Protein AF-A0A9Q3UJ14-F1 (afdb_monomer_lite)

Structure (mmCIF, N/CA/C/O backbone):
data_AF-A0A9Q3UJ14-F1
#
_entry.id   AF-A0A9Q3UJ14-F1
#
loop_
_atom_site.group_PDB
_atom_site.id
_atom_site.type_symbol
_atom_site.label_atom_id
_atom_site.label_alt_id
_atom_site.label_comp_id
_atom_site.label_asym_id
_atom_site.label_entity_id
_atom_site.label_seq_id
_atom_site.pdbx_PDB_ins_code
_atom_site.Cartn_x
_atom_site.Cartn_y
_atom_site.Cartn_z
_atom_site.occupancy
_atom_site.B_iso_or_equiv
_atom_site.auth_seq_id
_atom_site.auth_comp_id
_atom_site.auth_asym_id
_atom_site.auth_atom_id
_atom_site.pdbx_PDB_model_num
ATOM 1 N N . MET A 1 1 ? 15.122 16.594 -31.379 1.00 42.06 1 MET A N 1
ATOM 2 C CA . MET A 1 1 ? 13.811 16.915 -31.983 1.00 42.06 1 MET A CA 1
ATOM 3 C C . MET A 1 1 ? 12.903 17.407 -30.869 1.00 42.06 1 MET A C 1
ATOM 5 O O . MET A 1 1 ? 12.839 16.745 -29.845 1.00 42.06 1 MET A O 1
ATOM 9 N N . GLY A 1 2 ? 12.339 18.610 -30.997 1.00 50.62 2 GLY A N 1
ATOM 10 C CA . GLY A 1 2 ? 11.557 19.247 -29.932 1.00 50.62 2 GLY A CA 1
ATOM 11 C C . GLY A 1 2 ? 10.136 18.692 -29.845 1.00 50.62 2 GLY A C 1
ATOM 12 O O . GLY A 1 2 ? 9.520 18.430 -30.874 1.00 50.62 2 GLY A O 1
ATOM 13 N N . SER A 1 3 ? 9.623 18.518 -28.627 1.00 49.72 3 SER A N 1
ATOM 14 C CA . SER A 1 3 ? 8.245 18.083 -28.387 1.00 49.72 3 SER A CA 1
ATOM 15 C C . SER A 1 3 ? 7.241 19.086 -28.980 1.00 49.72 3 SER A C 1
ATOM 17 O O . SER A 1 3 ? 7.403 20.295 -28.769 1.00 49.72 3 SER A O 1
ATOM 19 N N . PRO A 1 4 ? 6.186 18.630 -29.680 1.00 54.94 4 PRO A N 1
ATOM 20 C CA . PRO A 1 4 ? 5.160 19.517 -30.203 1.00 54.94 4 PRO A CA 1
ATOM 21 C C . PRO A 1 4 ? 4.294 20.014 -29.039 1.00 54.94 4 PRO A C 1
ATOM 23 O O . PRO A 1 4 ? 3.445 19.299 -28.508 1.00 54.94 4 PRO A O 1
ATOM 26 N N . LYS A 1 5 ? 4.523 21.262 -28.616 1.00 56.50 5 LYS A N 1
ATOM 27 C CA . LYS A 1 5 ? 3.619 21.976 -27.707 1.00 56.50 5 LYS A CA 1
ATOM 28 C C . LYS A 1 5 ? 2.238 22.068 -28.365 1.00 56.50 5 LYS A C 1
ATOM 30 O O . LYS A 1 5 ? 2.084 22.799 -29.338 1.00 56.50 5 LYS A O 1
ATOM 35 N N . GLY A 1 6 ? 1.252 21.363 -27.808 1.00 60.69 6 GLY A N 1
ATOM 36 C CA . GLY A 1 6 ? -0.170 21.599 -28.090 1.00 60.69 6 GLY A CA 1
ATOM 37 C C . GLY A 1 6 ? -0.979 20.435 -28.664 1.00 60.69 6 GLY A C 1
ATOM 38 O O . GLY A 1 6 ? -2.156 20.638 -28.942 1.00 60.69 6 GLY A O 1
ATOM 39 N N . SER A 1 7 ? -0.416 19.235 -28.829 1.00 55.41 7 SER A N 1
ATOM 40 C CA . SER A 1 7 ? -1.246 18.073 -29.191 1.00 55.41 7 SER A CA 1
ATOM 41 C C . SER A 1 7 ? -2.007 17.575 -27.953 1.00 55.41 7 SER A C 1
ATOM 43 O O . SER A 1 7 ? -1.394 17.500 -26.882 1.00 55.41 7 SER A O 1
ATOM 45 N N . PRO A 1 8 ? -3.315 17.259 -28.045 1.00 69.88 8 PRO A N 1
ATOM 46 C CA . PRO A 1 8 ? -4.025 16.588 -26.963 1.00 69.88 8 PRO A CA 1
ATOM 47 C C . PRO A 1 8 ? -3.257 15.325 -26.579 1.00 69.88 8 PRO A C 1
ATOM 49 O O . PRO A 1 8 ? -2.802 14.598 -27.459 1.00 69.88 8 PRO A O 1
ATOM 52 N N . ILE A 1 9 ? -3.106 15.064 -25.280 1.00 71.12 9 ILE A N 1
ATOM 53 C CA . ILE A 1 9 ? -2.668 13.746 -24.817 1.00 71.12 9 ILE A CA 1
ATOM 54 C C . ILE A 1 9 ? -3.785 12.780 -25.214 1.00 71.12 9 ILE A C 1
ATOM 56 O O . ILE A 1 9 ? -4.791 12.657 -24.516 1.00 71.12 9 ILE A O 1
ATOM 60 N N . ASP A 1 10 ? -3.649 12.175 -26.387 1.00 80.38 10 ASP A N 1
ATOM 61 C CA . ASP A 1 10 ? -4.577 11.186 -26.900 1.00 80.38 10 ASP A CA 1
ATOM 62 C C . ASP A 1 10 ? -4.046 9.769 -26.650 1.00 80.38 10 ASP A C 1
ATOM 64 O O . ASP A 1 10 ? -2.916 9.547 -26.204 1.00 80.38 10 ASP A O 1
ATOM 68 N N . LYS A 1 11 ? -4.904 8.778 -26.8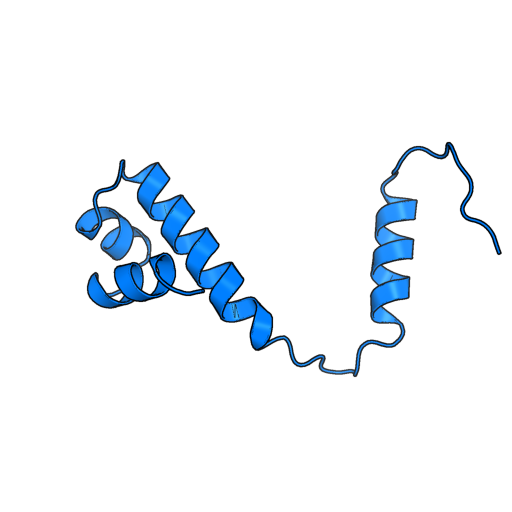95 1.00 74.12 11 LYS A N 1
ATOM 69 C CA . LYS A 1 11 ? -4.568 7.372 -26.664 1.00 74.12 11 LYS A CA 1
ATOM 70 C C . LYS A 1 11 ? -3.344 6.936 -27.478 1.00 74.12 11 LYS A C 1
ATOM 72 O O . LYS A 1 11 ? -2.571 6.121 -26.985 1.00 74.12 11 LYS A O 1
ATOM 77 N N . ALA A 1 12 ? -3.180 7.453 -28.694 1.00 79.31 12 ALA A N 1
ATOM 78 C CA . ALA A 1 12 ? -2.071 7.083 -29.563 1.00 79.31 12 ALA A CA 1
ATOM 79 C C . ALA A 1 12 ? -0.751 7.637 -29.019 1.00 79.31 12 ALA A C 1
ATOM 81 O O . ALA A 1 12 ? 0.220 6.897 -28.923 1.00 79.31 12 ALA A O 1
ATOM 82 N N . PHE A 1 13 ? -0.752 8.887 -28.554 1.00 82.75 13 PHE A N 1
ATOM 83 C CA . PHE A 1 13 ? 0.389 9.503 -27.890 1.00 82.75 13 PHE A CA 1
ATOM 84 C C . PHE A 1 13 ? 0.801 8.747 -26.620 1.00 82.75 13 PHE A C 1
ATOM 86 O O . PHE A 1 13 ? 1.986 8.520 -26.394 1.00 82.75 13 PHE A O 1
ATOM 93 N N . ILE A 1 14 ? -0.163 8.325 -25.792 1.00 76.88 14 ILE A N 1
ATOM 94 C CA . ILE A 1 14 ? 0.131 7.544 -24.580 1.00 76.88 14 ILE A CA 1
ATOM 95 C C . ILE A 1 14 ? 0.763 6.196 -24.944 1.00 76.88 14 ILE A C 1
ATOM 97 O O . ILE A 1 14 ? 1.738 5.804 -24.308 1.00 76.88 14 ILE A O 1
ATOM 101 N N . ILE A 1 15 ? 0.225 5.494 -25.946 1.00 78.50 15 ILE A N 1
ATOM 102 C CA . ILE A 1 15 ? 0.754 4.195 -26.387 1.00 78.50 15 ILE A CA 1
ATOM 103 C C . ILE A 1 15 ? 2.171 4.354 -26.937 1.00 78.50 15 ILE A C 1
ATOM 105 O O . ILE A 1 15 ? 3.061 3.658 -26.469 1.00 78.50 15 ILE A O 1
ATOM 109 N N . ASP A 1 16 ? 2.395 5.309 -27.839 1.00 79.81 16 ASP A N 1
ATOM 110 C CA . ASP A 1 16 ? 3.706 5.558 -28.451 1.00 79.81 16 ASP A CA 1
ATOM 111 C C . ASP A 1 16 ? 4.759 5.948 -27.402 1.00 79.81 16 ASP A C 1
ATOM 113 O O . ASP A 1 16 ? 5.876 5.436 -27.393 1.00 79.81 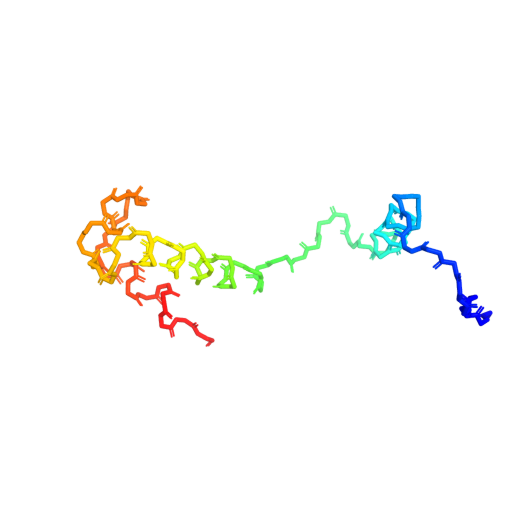16 ASP A O 1
ATOM 117 N N . TYR A 1 17 ? 4.383 6.787 -26.433 1.00 80.00 17 TYR A N 1
ATOM 118 C CA . TYR A 1 17 ? 5.271 7.168 -25.339 1.00 80.00 17 TYR A CA 1
ATOM 119 C C . TYR A 1 17 ? 5.603 5.989 -24.416 1.00 80.00 17 TYR A C 1
ATOM 121 O O . TYR A 1 17 ? 6.756 5.820 -24.020 1.00 80.00 17 TYR A O 1
ATOM 129 N N . ILE A 1 18 ? 4.609 5.160 -24.083 1.00 75.12 18 ILE A N 1
ATOM 130 C CA . ILE A 1 18 ? 4.803 3.935 -23.301 1.00 75.12 18 ILE A CA 1
ATOM 131 C C . ILE A 1 18 ? 5.732 2.988 -24.062 1.00 75.12 18 ILE A C 1
ATOM 133 O O . ILE A 1 18 ? 6.765 2.600 -23.527 1.00 75.12 18 ILE A O 1
ATOM 137 N N . GLU A 1 19 ? 5.422 2.667 -25.315 1.00 74.19 19 GLU A N 1
ATOM 138 C CA . GLU A 1 19 ? 6.236 1.784 -26.150 1.00 74.19 19 GLU A CA 1
ATOM 139 C C . GLU A 1 19 ? 7.671 2.301 -26.261 1.00 74.19 19 GLU A C 1
ATOM 141 O O . GLU A 1 19 ? 8.602 1.547 -25.997 1.00 74.19 19 GLU A O 1
ATOM 146 N N . HIS A 1 20 ? 7.875 3.598 -26.506 1.00 72.44 20 HIS A N 1
ATOM 147 C CA . HIS A 1 20 ? 9.206 4.202 -26.565 1.00 72.44 20 HIS A CA 1
ATOM 148 C C . HIS A 1 20 ? 9.985 4.101 -25.243 1.00 72.44 20 HIS A C 1
ATOM 150 O O . HIS A 1 20 ? 11.203 3.906 -25.253 1.00 72.44 20 HIS A O 1
ATOM 156 N N . LEU A 1 21 ? 9.317 4.212 -24.092 1.00 69.12 21 LEU A N 1
ATOM 157 C CA . LEU A 1 21 ? 9.949 3.959 -22.791 1.00 69.12 21 LEU A CA 1
ATOM 158 C C . LEU A 1 21 ? 10.352 2.485 -22.621 1.00 69.12 21 LEU A C 1
ATOM 160 O O . LEU A 1 21 ? 11.339 2.201 -21.941 1.00 69.12 21 LEU A O 1
ATOM 164 N N . PHE A 1 22 ? 9.629 1.562 -23.260 1.00 67.06 22 PHE A N 1
ATOM 165 C CA . PHE A 1 22 ? 9.877 0.122 -23.203 1.00 67.06 22 PHE A CA 1
ATOM 166 C C . PHE A 1 22 ? 10.793 -0.415 -24.322 1.00 67.06 22 PHE A C 1
ATOM 168 O O . PHE A 1 22 ? 11.321 -1.509 -24.160 1.00 67.06 22 PHE A O 1
ATOM 175 N N . ILE A 1 23 ? 11.085 0.344 -25.391 1.00 61.62 23 ILE A N 1
ATOM 176 C CA . ILE A 1 23 ? 11.999 -0.060 -26.490 1.00 61.62 23 ILE A CA 1
ATOM 177 C C . ILE A 1 23 ? 13.420 -0.396 -25.991 1.00 61.62 23 ILE A C 1
ATOM 179 O O . ILE A 1 23 ? 14.105 -1.215 -26.596 1.00 61.62 23 ILE A O 1
ATOM 183 N N . ASN A 1 24 ? 13.860 0.202 -24.877 1.00 56.81 24 ASN A N 1
ATOM 184 C CA . ASN A 1 24 ? 15.138 -0.112 -24.219 1.00 56.81 24 ASN A CA 1
ATOM 185 C C . ASN A 1 24 ? 14.959 -0.794 -22.856 1.00 56.81 24 ASN A C 1
ATOM 187 O O . ASN A 1 24 ? 15.920 -0.902 -22.089 1.00 56.81 24 ASN A O 1
ATOM 191 N N . ALA A 1 25 ? 13.737 -1.205 -22.509 1.00 57.47 25 ALA A N 1
ATOM 192 C CA . ALA A 1 25 ? 13.549 -2.005 -21.318 1.00 57.47 25 ALA A CA 1
ATOM 193 C C . ALA A 1 25 ? 14.286 -3.321 -21.552 1.00 57.47 25 ALA A C 1
ATOM 195 O O . ALA A 1 25 ? 14.018 -4.028 -22.518 1.00 57.47 25 ALA A O 1
ATOM 196 N N . VAL A 1 26 ? 15.246 -3.621 -20.674 1.00 61.16 26 VAL A N 1
ATOM 197 C CA . VAL A 1 26 ? 15.800 -4.970 -20.510 1.00 61.16 26 VAL A CA 1
ATOM 198 C C . VAL A 1 26 ? 14.633 -5.947 -20.647 1.00 61.16 26 VAL A C 1
ATOM 200 O O . VAL A 1 26 ? 13.614 -5.693 -20.012 1.00 61.16 26 VAL A O 1
ATOM 203 N N . ASP A 1 27 ? 14.756 -7.026 -21.431 1.00 65.19 27 ASP A N 1
ATOM 204 C CA . ASP A 1 27 ? 13.668 -8.001 -21.680 1.00 65.19 27 ASP A CA 1
ATOM 205 C C . ASP A 1 27 ? 12.944 -8.453 -20.390 1.00 65.19 27 ASP A C 1
ATOM 207 O O . ASP A 1 27 ? 11.813 -8.938 -20.419 1.00 65.19 27 ASP A O 1
ATOM 211 N N . GLN A 1 28 ? 13.596 -8.268 -19.237 1.00 64.69 28 GLN A N 1
ATOM 212 C CA . GLN A 1 28 ? 13.027 -8.315 -17.896 1.00 64.69 28 GLN A CA 1
ATOM 213 C C . GLN A 1 28 ? 13.547 -7.122 -17.068 1.00 64.69 28 GLN A C 1
ATOM 215 O O . GLN A 1 28 ? 14.610 -7.230 -16.444 1.00 64.69 28 GLN A O 1
ATOM 220 N N . PRO A 1 29 ? 12.854 -5.968 -17.041 1.00 70.12 29 PRO A N 1
ATOM 221 C CA . PRO A 1 29 ? 13.287 -4.858 -16.208 1.00 70.12 29 PRO A CA 1
ATOM 222 C C . PRO A 1 29 ? 13.140 -5.257 -14.737 1.00 70.12 29 PRO A C 1
ATOM 224 O O . PRO A 1 29 ? 12.116 -5.807 -14.326 1.00 70.12 29 PRO A O 1
ATOM 227 N N . ASP A 1 30 ? 14.160 -4.980 -13.924 1.00 76.75 30 ASP A N 1
ATOM 228 C CA . ASP A 1 30 ? 14.072 -5.218 -12.486 1.00 76.75 30 ASP A CA 1
ATOM 229 C C . ASP A 1 30 ? 13.134 -4.188 -11.850 1.00 76.75 30 ASP A C 1
ATOM 231 O O . ASP A 1 30 ? 13.517 -3.065 -11.521 1.00 76.75 30 ASP A O 1
ATOM 235 N N . LEU A 1 31 ? 11.874 -4.581 -11.687 1.00 81.94 31 LEU A N 1
ATOM 236 C CA . LEU A 1 31 ? 10.841 -3.763 -11.066 1.00 81.94 31 LEU A CA 1
ATOM 237 C C . LEU A 1 31 ? 10.756 -3.985 -9.557 1.00 81.94 31 LEU A C 1
ATOM 239 O O . LEU A 1 31 ? 9.772 -3.581 -8.946 1.00 81.94 31 LEU A O 1
ATOM 243 N N . ARG A 1 32 ? 11.752 -4.604 -8.904 1.00 85.44 32 ARG A N 1
ATOM 244 C CA . ARG A 1 32 ? 11.649 -4.879 -7.460 1.00 85.44 32 ARG A CA 1
ATOM 245 C C . ARG A 1 32 ? 11.405 -3.624 -6.617 1.00 85.44 32 ARG A C 1
ATOM 247 O O . ARG A 1 32 ? 10.730 -3.693 -5.593 1.00 85.44 32 ARG A O 1
ATOM 254 N N . TRP A 1 33 ? 11.889 -2.481 -7.096 1.00 82.75 33 TRP A N 1
ATOM 255 C CA . TRP A 1 33 ? 11.685 -1.168 -6.489 1.00 82.75 33 TRP A CA 1
ATOM 256 C C . TRP A 1 33 ? 10.212 -0.722 -6.453 1.00 82.75 33 TRP A C 1
ATOM 258 O O . TRP A 1 33 ? 9.852 0.084 -5.599 1.00 82.75 33 TRP A O 1
ATOM 268 N N . ILE A 1 34 ? 9.347 -1.243 -7.333 1.00 89.44 34 ILE A N 1
ATOM 269 C CA . ILE A 1 34 ? 7.934 -0.843 -7.403 1.00 89.44 34 ILE A CA 1
ATOM 270 C C . ILE A 1 34 ? 7.064 -1.578 -6.379 1.00 89.44 34 ILE A C 1
ATOM 272 O O . ILE A 1 34 ? 6.031 -1.054 -5.963 1.00 89.44 34 ILE A O 1
ATOM 276 N N . TYR A 1 35 ? 7.472 -2.772 -5.932 1.00 87.81 35 TYR A N 1
ATOM 277 C CA . TYR A 1 35 ? 6.705 -3.553 -4.958 1.00 87.81 35 TYR A CA 1
ATOM 278 C C . TYR A 1 35 ? 6.366 -2.783 -3.675 1.00 87.81 35 TYR A C 1
ATOM 280 O O . TYR A 1 35 ? 5.188 -2.806 -3.318 1.00 87.81 35 TYR A O 1
ATOM 288 N N . PRO A 1 36 ? 7.297 -2.083 -2.990 1.00 90.12 36 PRO A N 1
ATOM 289 C CA . PRO A 1 36 ? 6.942 -1.322 -1.791 1.00 90.12 36 PRO A CA 1
ATOM 290 C C . PRO A 1 36 ? 5.934 -0.202 -2.085 1.00 90.12 36 PRO A C 1
ATOM 292 O O . PRO A 1 36 ? 5.033 0.033 -1.282 1.00 90.12 36 PRO A O 1
ATOM 295 N N . VAL A 1 37 ? 6.017 0.432 -3.262 1.00 90.69 37 VAL A N 1
ATOM 296 C CA . VAL A 1 37 ? 5.072 1.478 -3.690 1.00 90.69 37 VAL A CA 1
ATOM 297 C C . VAL A 1 37 ? 3.668 0.897 -3.874 1.00 90.69 37 VAL A C 1
ATOM 299 O O . VAL A 1 37 ? 2.697 1.442 -3.351 1.00 90.69 37 VAL A O 1
ATOM 302 N N . ILE A 1 38 ? 3.556 -0.244 -4.562 1.00 92.50 38 ILE A N 1
ATOM 303 C CA . ILE A 1 38 ? 2.278 -0.937 -4.775 1.00 92.50 38 ILE A CA 1
ATOM 304 C C . ILE A 1 38 ? 1.703 -1.438 -3.445 1.00 92.50 38 ILE A C 1
ATOM 306 O O . ILE A 1 38 ? 0.517 -1.252 -3.174 1.00 92.50 38 ILE A O 1
ATOM 310 N N . GLN A 1 39 ? 2.534 -2.043 -2.593 1.00 94.25 39 GLN A N 1
ATOM 311 C CA . GLN A 1 39 ? 2.127 -2.539 -1.276 1.00 94.25 39 GLN A CA 1
ATOM 312 C C . GLN A 1 39 ? 1.545 -1.420 -0.412 1.00 94.25 39 GLN A C 1
ATOM 314 O O . GLN A 1 39 ? 0.477 -1.597 0.180 1.00 94.25 39 GLN A O 1
ATOM 319 N N . LYS A 1 40 ? 2.207 -0.259 -0.382 1.00 95.56 40 LYS A N 1
ATOM 320 C CA . LYS A 1 40 ? 1.720 0.915 0.337 1.00 95.56 40 LYS A CA 1
ATOM 321 C C . LYS A 1 40 ? 0.397 1.421 -0.227 1.00 95.56 40 LYS A C 1
ATOM 323 O O . LYS A 1 40 ? -0.550 1.573 0.538 1.00 95.56 40 LYS A O 1
ATOM 328 N N . ALA A 1 41 ? 0.298 1.600 -1.545 1.00 95.75 41 ALA A N 1
ATOM 329 C CA . ALA A 1 41 ? -0.919 2.096 -2.189 1.00 95.75 41 ALA A CA 1
ATOM 330 C C . ALA A 1 41 ? -2.138 1.189 -1.920 1.00 95.75 41 ALA A C 1
ATOM 332 O O . ALA A 1 41 ? -3.238 1.673 -1.638 1.00 95.75 41 ALA A O 1
ATOM 333 N N . ILE A 1 42 ? -1.947 -0.135 -1.950 1.00 96.50 42 ILE A N 1
ATOM 334 C CA . ILE A 1 42 ? -2.996 -1.111 -1.621 1.00 96.50 42 ILE A CA 1
ATOM 335 C C . ILE A 1 42 ? -3.377 -1.029 -0.135 1.00 96.50 42 ILE A C 1
ATOM 337 O O . ILE A 1 42 ? -4.566 -1.012 0.188 1.00 96.50 42 ILE A O 1
ATOM 341 N N . ALA A 1 43 ? -2.397 -0.943 0.772 1.00 97.19 43 ALA A N 1
ATOM 342 C CA . ALA A 1 43 ? -2.653 -0.821 2.207 1.00 97.19 43 ALA A CA 1
ATOM 343 C C . ALA A 1 43 ? -3.394 0.482 2.556 1.00 97.19 43 ALA A C 1
ATOM 345 O O . ALA A 1 43 ? -4.353 0.452 3.326 1.00 97.19 43 ALA A O 1
ATOM 346 N N . GLU A 1 44 ? -2.996 1.608 1.960 1.00 97.75 44 GLU A N 1
ATOM 347 C CA . GLU A 1 44 ? -3.661 2.909 2.094 1.00 97.75 44 GLU A CA 1
ATOM 348 C C . GLU A 1 44 ? -5.109 2.852 1.606 1.00 97.75 44 GLU A C 1
ATOM 350 O O . GLU A 1 44 ? -6.023 3.247 2.329 1.00 97.75 44 GLU A O 1
ATOM 355 N N . THR A 1 45 ? -5.335 2.295 0.414 1.00 97.94 45 THR A N 1
ATOM 356 C CA . THR A 1 45 ? -6.677 2.163 -0.170 1.00 97.94 45 THR A CA 1
ATOM 357 C C . THR A 1 45 ? -7.582 1.295 0.705 1.00 97.94 45 THR A C 1
ATOM 359 O O . THR A 1 45 ? -8.725 1.668 0.972 1.00 97.94 45 THR A O 1
ATOM 362 N N . ALA A 1 46 ? -7.071 0.166 1.206 1.00 97.62 46 ALA A N 1
ATOM 363 C CA . ALA A 1 46 ? -7.818 -0.705 2.109 1.00 97.62 46 ALA A CA 1
ATOM 364 C C . ALA A 1 46 ? -8.166 0.007 3.422 1.00 97.62 46 ALA A C 1
ATOM 366 O O . ALA A 1 46 ? -9.306 -0.068 3.873 1.00 97.62 46 ALA A O 1
ATOM 367 N N . LEU A 1 47 ? -7.219 0.750 4.005 1.00 98.00 47 LEU A N 1
ATOM 368 C CA . LEU A 1 47 ? -7.464 1.541 5.211 1.00 98.00 47 LEU A CA 1
ATOM 369 C C . LEU A 1 47 ? -8.497 2.643 4.977 1.00 98.00 47 LEU A C 1
ATOM 37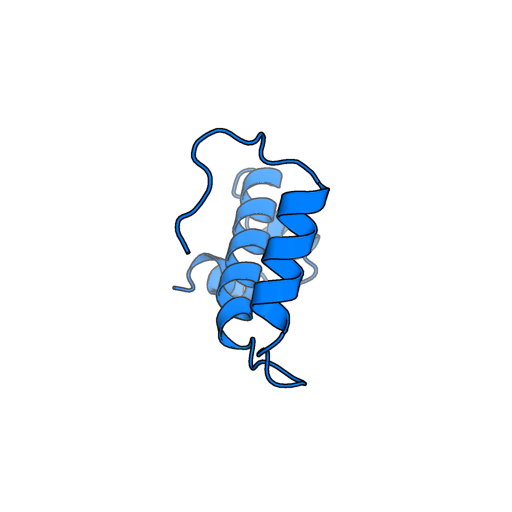1 O O . LEU A 1 47 ? -9.362 2.830 5.825 1.00 98.00 47 LEU A O 1
ATOM 375 N N . ILE A 1 48 ? -8.454 3.349 3.846 1.00 97.88 48 ILE A N 1
ATOM 376 C CA . ILE A 1 48 ? -9.468 4.354 3.494 1.00 97.88 48 ILE A CA 1
ATOM 377 C C . ILE A 1 48 ? -10.850 3.698 3.394 1.00 97.88 48 ILE A C 1
ATOM 379 O O . ILE A 1 48 ? -11.806 4.192 3.993 1.00 97.88 48 ILE A O 1
ATOM 383 N N . HIS A 1 49 ? -10.948 2.562 2.696 1.00 97.50 49 HIS A N 1
ATOM 384 C CA . HIS A 1 49 ? -12.203 1.832 2.516 1.00 97.50 49 HIS A CA 1
ATOM 385 C C . HIS A 1 49 ? -12.797 1.328 3.839 1.00 97.50 49 HIS A C 1
ATOM 387 O O . HIS A 1 49 ? -14.012 1.319 4.007 1.00 97.50 49 HIS A O 1
ATOM 393 N N . THR A 1 50 ? -11.953 0.945 4.799 1.00 97.69 50 THR A N 1
ATOM 394 C CA . THR A 1 50 ? -12.384 0.476 6.124 1.00 97.69 50 THR A CA 1
ATOM 395 C C . THR A 1 50 ? -12.299 1.557 7.202 1.00 97.69 50 THR A C 1
ATOM 397 O O . THR A 1 50 ? -12.223 1.235 8.389 1.00 97.69 50 THR A O 1
ATOM 400 N N . HIS A 1 51 ? -12.257 2.837 6.820 1.00 97.31 51 HIS A N 1
ATOM 401 C CA . HIS A 1 51 ? -12.222 3.982 7.739 1.00 97.31 51 HIS A CA 1
ATOM 402 C C . HIS A 1 51 ? -11.120 3.900 8.818 1.00 97.31 51 HIS A C 1
ATOM 404 O O . HIS A 1 51 ? -11.331 4.222 9.985 1.00 97.31 51 HIS A O 1
ATOM 410 N N . GLY A 1 52 ? -9.934 3.426 8.442 1.00 96.31 52 GLY A N 1
ATOM 411 C CA . GLY A 1 52 ? -8.766 3.282 9.312 1.00 96.31 52 GLY A CA 1
ATOM 412 C C . GLY A 1 52 ? -8.751 2.013 10.169 1.00 96.31 52 GLY A C 1
ATOM 413 O O . GLY A 1 52 ? -7.780 1.778 10.891 1.00 96.31 52 GLY A O 1
ATOM 414 N N . ASN A 1 53 ? -9.779 1.160 10.094 1.00 97.44 53 ASN A N 1
ATOM 415 C CA . ASN A 1 53 ? -9.811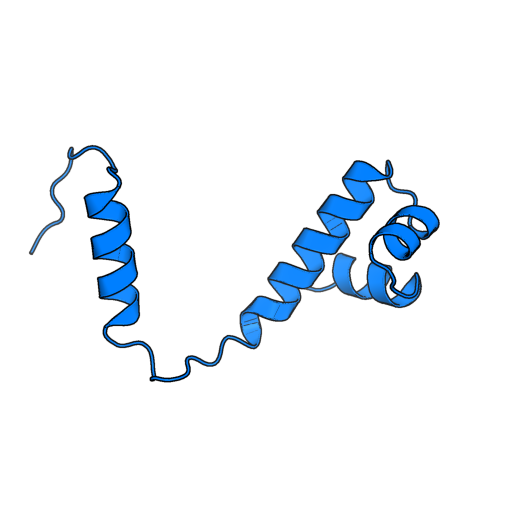 -0.090 10.849 1.00 97.44 53 ASN A CA 1
ATOM 416 C C . ASN A 1 53 ? -8.811 -1.114 10.286 1.00 97.44 53 ASN A C 1
ATOM 418 O O . ASN A 1 53 ? -9.090 -1.823 9.322 1.00 97.44 53 ASN A O 1
ATOM 422 N N . GLN A 1 54 ? -7.654 -1.236 10.939 1.00 96.75 54 GLN A N 1
ATOM 423 C CA . GLN A 1 54 ? -6.574 -2.130 10.511 1.00 96.75 54 GLN A CA 1
ATOM 424 C C . GLN A 1 54 ? -6.966 -3.612 10.499 1.00 96.75 54 GLN A C 1
ATOM 426 O O . GLN A 1 54 ? -6.466 -4.364 9.670 1.00 96.75 54 GLN A O 1
ATOM 431 N N . THR A 1 55 ? -7.835 -4.058 11.410 1.00 97.50 55 THR A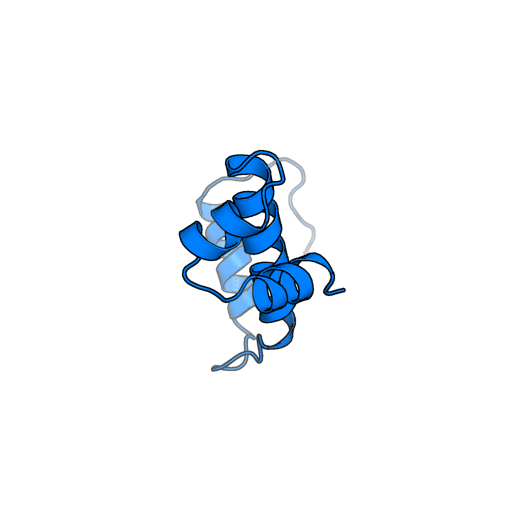 N 1
ATOM 432 C CA . THR A 1 55 ? -8.264 -5.464 11.444 1.00 97.50 55 THR A CA 1
ATOM 433 C C . THR A 1 55 ? -9.133 -5.782 10.232 1.00 97.50 55 THR A C 1
ATOM 435 O O . THR A 1 55 ? -8.901 -6.789 9.570 1.00 97.50 55 THR A O 1
ATOM 438 N N . GLN A 1 56 ? -10.079 -4.899 9.901 1.00 98.00 56 GLN A N 1
ATOM 439 C CA . GLN A 1 56 ? -10.929 -5.057 8.720 1.00 98.00 56 GLN A CA 1
ATOM 440 C C . GLN A 1 56 ? -10.134 -4.904 7.418 1.00 98.00 56 GLN A C 1
ATOM 442 O O . GLN A 1 56 ? -10.305 -5.722 6.522 1.00 98.00 56 GLN A O 1
ATOM 447 N N . ALA A 1 57 ? -9.221 -3.932 7.321 1.00 98.00 57 ALA A N 1
ATOM 448 C CA . ALA A 1 57 ? -8.357 -3.774 6.148 1.00 98.00 57 ALA A CA 1
ATOM 449 C C . ALA A 1 57 ? -7.460 -5.002 5.922 1.00 98.00 57 ALA A C 1
ATOM 451 O O . ALA A 1 57 ? -7.312 -5.473 4.798 1.00 98.00 57 ALA A O 1
ATOM 452 N N . ALA A 1 58 ? -6.882 -5.558 6.992 1.00 97.88 58 ALA A N 1
ATOM 453 C CA . ALA A 1 58 ? -6.061 -6.761 6.905 1.00 97.88 58 ALA A CA 1
ATOM 454 C C . ALA A 1 58 ? -6.884 -7.996 6.499 1.00 97.88 58 ALA A C 1
ATOM 456 O O . ALA A 1 58 ? -6.438 -8.770 5.656 1.00 97.88 58 ALA A O 1
ATOM 457 N N . GLN A 1 59 ? -8.101 -8.145 7.039 1.00 98.00 59 GLN A N 1
ATOM 458 C CA . GLN A 1 59 ? -9.043 -9.191 6.626 1.00 98.00 59 GLN A CA 1
ATOM 459 C C . GLN A 1 59 ? -9.450 -9.046 5.155 1.00 98.00 59 GLN A C 1
ATOM 461 O O . GLN A 1 59 ? -9.439 -10.038 4.433 1.00 98.00 59 GLN A O 1
ATOM 466 N N . LEU A 1 60 ? -9.744 -7.822 4.702 1.00 97.56 60 LEU A N 1
ATOM 467 C CA . LEU A 1 60 ? -10.093 -7.516 3.312 1.00 97.56 60 LEU A CA 1
ATOM 468 C C . LEU A 1 60 ? -8.974 -7.916 2.342 1.00 97.56 60 LEU A C 1
ATOM 470 O O . LEU A 1 60 ? -9.244 -8.460 1.277 1.00 97.56 60 LEU A O 1
ATOM 474 N N . LEU A 1 61 ? -7.721 -7.666 2.721 1.00 96.12 61 LEU A N 1
ATOM 475 C CA . LEU A 1 61 ? -6.548 -8.010 1.916 1.00 96.12 61 LEU A CA 1
ATOM 476 C C . LEU A 1 61 ? -6.074 -9.461 2.099 1.00 96.12 61 LEU A C 1
ATOM 478 O O . LEU A 1 61 ? -5.139 -9.878 1.420 1.00 96.12 61 LEU A O 1
ATOM 482 N N . GLY A 1 62 ? -6.670 -10.230 3.015 1.00 97.69 62 GLY A N 1
ATOM 483 C CA . GLY A 1 62 ? -6.249 -11.603 3.304 1.00 97.69 62 GLY A CA 1
ATOM 484 C C . GLY A 1 62 ? -4.841 -11.709 3.904 1.00 97.69 62 GLY A C 1
ATOM 485 O O . GLY A 1 62 ? -4.157 -12.710 3.697 1.00 97.69 62 GLY A O 1
ATOM 486 N N . ILE A 1 63 ? -4.386 -10.687 4.636 1.00 97.38 63 ILE A N 1
ATOM 487 C CA . ILE A 1 63 ? -3.047 -10.634 5.242 1.00 97.38 63 ILE A CA 1
ATOM 488 C C . ILE A 1 63 ? -3.118 -10.491 6.761 1.00 97.38 63 ILE A C 1
ATOM 490 O O . ILE A 1 63 ? -4.127 -10.095 7.341 1.00 97.38 63 ILE A O 1
ATOM 494 N N . HIS A 1 64 ? -2.005 -10.773 7.435 1.00 97.88 64 HIS A N 1
ATOM 495 C CA . HIS A 1 64 ? -1.893 -10.491 8.861 1.00 97.88 64 HIS A CA 1
ATOM 496 C C . HIS A 1 64 ? -1.885 -8.973 9.121 1.00 97.88 64 HIS A C 1
ATOM 498 O O . HIS A 1 64 ? -1.273 -8.208 8.371 1.00 97.88 64 HIS A O 1
ATOM 504 N N . ARG A 1 65 ? -2.490 -8.530 10.233 1.00 96.94 65 ARG A N 1
ATOM 505 C CA . ARG A 1 65 ? -2.551 -7.103 10.617 1.00 96.94 65 ARG A CA 1
ATOM 506 C C . ARG A 1 65 ? -1.169 -6.449 10.689 1.00 96.94 65 ARG A C 1
ATOM 508 O O . ARG A 1 65 ? -0.995 -5.309 10.274 1.00 96.94 65 ARG A O 1
ATOM 515 N N . GLU A 1 66 ? -0.175 -7.183 11.183 1.00 96.69 66 GLU A N 1
ATOM 516 C CA . GLU A 1 66 ? 1.205 -6.685 11.241 1.00 96.69 66 GLU A CA 1
ATOM 517 C C . GLU A 1 66 ? 1.812 -6.486 9.844 1.00 96.69 66 GLU A C 1
ATOM 519 O O . GLU A 1 66 ? 2.603 -5.571 9.644 1.00 96.69 66 GLU A O 1
ATOM 524 N N . THR A 1 67 ? 1.428 -7.303 8.862 1.00 96.75 67 THR A N 1
ATOM 525 C CA . THR A 1 67 ? 1.870 -7.152 7.469 1.00 96.75 67 THR A CA 1
ATOM 526 C C . THR A 1 67 ? 1.250 -5.908 6.838 1.00 96.75 67 THR A C 1
ATOM 528 O O . THR A 1 67 ? 1.973 -5.117 6.240 1.00 96.75 67 THR A O 1
ATOM 531 N N . LEU A 1 68 ? -0.051 -5.674 7.055 1.00 97.12 68 LEU A N 1
ATOM 532 C CA . LEU A 1 68 ? -0.728 -4.436 6.644 1.00 97.12 68 LEU A CA 1
ATOM 533 C C . LEU A 1 68 ? -0.002 -3.204 7.204 1.00 97.12 68 LEU A C 1
ATOM 535 O O . LEU A 1 68 ? 0.304 -2.267 6.470 1.00 97.12 68 LEU A O 1
ATOM 539 N N . ARG A 1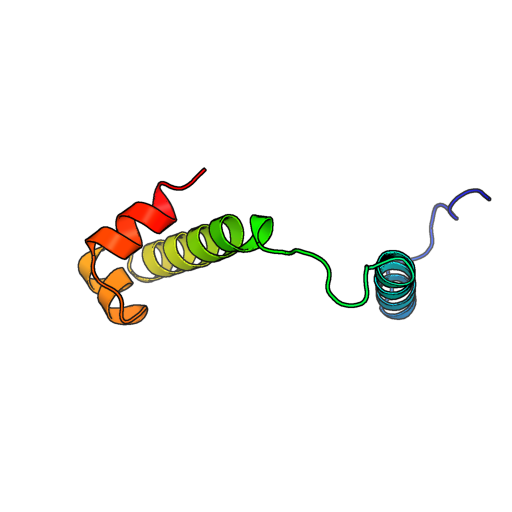 69 ? 0.311 -3.224 8.506 1.00 95.62 69 ARG A N 1
ATOM 540 C CA . ARG A 1 69 ? 1.028 -2.133 9.172 1.00 95.62 69 ARG A CA 1
ATOM 541 C C . ARG A 1 69 ? 2.404 -1.892 8.549 1.00 95.62 69 ARG A C 1
ATOM 543 O O . ARG A 1 69 ? 2.764 -0.739 8.336 1.00 95.62 69 ARG A O 1
ATOM 550 N N . ARG A 1 70 ? 3.157 -2.953 8.232 1.00 95.88 70 ARG A N 1
ATOM 551 C CA . ARG A 1 70 ? 4.452 -2.830 7.543 1.00 95.88 70 ARG A CA 1
ATOM 552 C C . ARG A 1 70 ? 4.311 -2.208 6.159 1.00 95.88 70 ARG A C 1
ATOM 554 O O . ARG A 1 70 ? 5.100 -1.335 5.833 1.00 95.88 70 ARG A O 1
ATOM 561 N N . TYR A 1 71 ? 3.314 -2.616 5.375 1.00 95.44 71 TYR A N 1
ATOM 562 C CA . TYR A 1 71 ? 3.076 -2.046 4.046 1.00 95.44 71 TYR A CA 1
ATOM 563 C C . TYR A 1 71 ? 2.705 -0.564 4.107 1.00 95.44 71 TYR A C 1
ATOM 565 O O . TYR A 1 71 ? 3.223 0.223 3.326 1.00 95.44 71 TYR A O 1
ATOM 573 N N . TYR A 1 72 ? 1.872 -0.164 5.069 1.00 93.88 72 TYR A N 1
ATOM 574 C CA . TYR A 1 72 ? 1.490 1.238 5.246 1.00 93.88 72 TYR A CA 1
ATOM 575 C C . TYR A 1 72 ? 2.659 2.132 5.701 1.00 93.88 72 TYR A C 1
ATOM 577 O O . TYR A 1 72 ? 2.771 3.280 5.276 1.00 93.88 72 TYR A O 1
ATOM 585 N N . LEU A 1 73 ? 3.544 1.610 6.560 1.00 92.44 73 LEU A N 1
ATOM 586 C CA . LEU A 1 73 ? 4.702 2.347 7.083 1.00 92.44 73 LEU A CA 1
ATOM 587 C C . LEU A 1 73 ? 5.941 2.287 6.177 1.00 92.44 73 LEU A C 1
ATOM 589 O O . LEU A 1 73 ? 6.925 2.960 6.477 1.00 92.44 73 LEU A O 1
ATOM 593 N N . ALA A 1 74 ? 5.918 1.492 5.105 1.00 80.00 74 ALA A N 1
ATOM 594 C CA . ALA A 1 74 ? 7.041 1.385 4.186 1.00 80.00 74 ALA A CA 1
ATOM 595 C C . ALA A 1 74 ? 7.277 2.718 3.448 1.00 80.00 74 ALA A C 1
ATOM 597 O O . ALA A 1 74 ? 6.348 3.328 2.906 1.00 80.00 74 ALA A O 1
ATOM 598 N N . LEU A 1 75 ? 8.537 3.157 3.447 1.00 57.72 75 LEU A N 1
ATOM 599 C CA . LEU A 1 75 ? 9.110 4.201 2.599 1.00 57.72 75 LEU A CA 1
ATOM 600 C C . LEU A 1 75 ? 10.508 3.743 2.189 1.00 57.72 75 LEU A C 1
ATOM 602 O O . LEU A 1 75 ? 11.336 3.546 3.107 1.00 57.72 75 LEU A O 1
#

Organism: Vibrio parahaemolyticus (NCBI:txid670)

Sequence (75 aa):
MGSPKGSPIDKAFIIDYIEHLFINAVDQPDLRWIYPVIQKAIAETALIHTHGNQTQAAQLLGIHRETLRRYYLAL

Secondary structure (DSSP, 8-state):
----TT----HHHHHHHHHHHHTTS-SS---TTHHHHHHHHHHHHHHHHTTT-HHHHHHHTTS-HHHHHHHHH--

Foldseek 3Di:
DDDDPDDPCDPVVVVVVVVVVCVPQDPDHPPVVCVLVVLQVLLVVLCVVVVNPLVSSCVVVVHDSVSSVCSNPGD

pLDDT: mean 83.21, std 15.72, range [42.06, 98.0]

Radius of gyration: 18.57 Å; chains: 1; bounding box: 28×34×43 Å

InterPro domains:
  IPR002197 DNA binding HTH domain, Fis-type [PF02954] (40-70)
  IPR002197 DNA binding HTH domain, Fis-type [PR01590] (41-58)
  IPR002197 DNA binding HTH domain, Fis-type [PR01590] (58-75)
  IPR009057 Homedomain-like superfamily [SSF46689] (27-70)